Protein AF-A0AAF0QWZ8-F1 (afdb_monomer_lite)

Foldseek 3Di: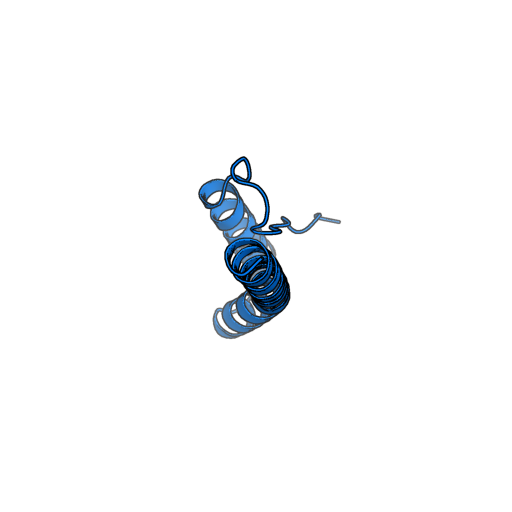
DDDQQADQVPDPPDDPVVNVVSNVVVCVVVVPDPVVSVVVVCVRVVNNVVVVVVVVVVVVVVVVD

Secondary structure (DSSP, 8-state):
-PPPP---S--TTS-HHHHHHHHHHHHHHTT--HHHHHHHHHHHHHHHHHHHHHHHHHHHHHTT-

Organism: Solanum verrucosum (NCBI:txid315347)

Sequence (65 aa):
MMNPPSFTGSNVTEDLENFVKELQKVFEIMHVADAERVELDAYQLKSVSRIWFDQWKIIGLRMRQ

pLDDT: mean 87.88, std 7.24, range [57.0, 97.06]

Structure (mmCIF, N/CA/C/O backbone):
data_AF-A0AAF0QWZ8-F1
#
_entry.id   AF-A0AAF0QWZ8-F1
#
loop_
_atom_site.group_PDB
_atom_site.id
_atom_site.type_symbol
_atom_site.label_atom_id
_atom_site.label_alt_id
_atom_site.label_comp_id
_atom_site.label_asym_id
_atom_site.label_entity_id
_atom_site.label_seq_id
_atom_site.pdbx_PDB_ins_code
_atom_site.Cartn_x
_atom_site.Cartn_y
_atom_site.Cartn_z
_atom_site.occupancy
_atom_site.B_iso_or_equiv
_atom_site.auth_seq_id
_atom_site.auth_comp_id
_atom_site.auth_asym_id
_atom_site.auth_atom_id
_atom_site.pdbx_PDB_model_num
ATOM 1 N N . MET A 1 1 ? -8.286 18.624 6.322 1.00 57.00 1 MET A N 1
ATOM 2 C CA . MET A 1 1 ? -8.478 17.351 5.594 1.00 57.00 1 MET A CA 1
ATOM 3 C C . MET A 1 1 ? -7.129 16.648 5.580 1.00 57.00 1 MET A C 1
ATOM 5 O O . MET A 1 1 ? -6.161 17.320 5.246 1.00 57.00 1 MET A O 1
ATOM 9 N N . MET A 1 2 ? -7.021 15.394 6.037 1.00 70.81 2 MET A N 1
ATOM 10 C CA . MET A 1 2 ? -5.762 14.639 5.915 1.00 70.81 2 MET A CA 1
ATOM 11 C C . MET A 1 2 ? -5.601 14.170 4.469 1.00 70.81 2 MET A C 1
ATOM 13 O O . MET A 1 2 ? -6.566 13.705 3.866 1.00 70.81 2 MET A O 1
ATOM 17 N N . ASN A 1 3 ? -4.395 14.305 3.924 1.00 76.44 3 ASN A N 1
ATOM 18 C CA . ASN A 1 3 ? -4.063 13.716 2.634 1.00 76.44 3 ASN A CA 1
ATOM 19 C C . ASN A 1 3 ? -3.736 12.240 2.873 1.00 76.44 3 ASN A C 1
ATOM 21 O O . ASN A 1 3 ? -2.844 11.966 3.679 1.00 76.44 3 ASN A O 1
ATOM 25 N N . PRO A 1 4 ? -4.432 11.296 2.223 1.00 78.38 4 PRO A N 1
ATOM 26 C CA . PRO A 1 4 ? -4.069 9.897 2.341 1.00 78.38 4 PRO A CA 1
ATOM 27 C C . PRO A 1 4 ? -2.660 9.684 1.764 1.00 78.38 4 PRO A C 1
ATOM 29 O O . PRO A 1 4 ? -2.324 10.297 0.742 1.00 78.38 4 PRO A O 1
ATOM 32 N N . PRO A 1 5 ? -1.833 8.834 2.395 1.00 86.38 5 PRO A N 1
ATOM 33 C CA . PRO A 1 5 ? -0.544 8.466 1.834 1.00 86.38 5 PRO A CA 1
ATOM 34 C C . PRO A 1 5 ? -0.753 7.790 0.471 1.00 86.38 5 PRO A C 1
ATOM 36 O O . PRO A 1 5 ? -1.718 7.048 0.269 1.00 86.38 5 PRO A O 1
ATOM 39 N N . SER A 1 6 ? 0.139 8.070 -0.479 1.00 84.88 6 SER A N 1
ATOM 40 C CA . SER A 1 6 ? 0.119 7.485 -1.818 1.00 84.88 6 SER A CA 1
ATOM 41 C C . SER A 1 6 ? 1.317 6.567 -2.025 1.00 84.88 6 SER A C 1
ATOM 43 O O . SER A 1 6 ? 2.416 6.829 -1.539 1.00 84.88 6 SER A O 1
ATOM 45 N N . PHE A 1 7 ? 1.089 5.489 -2.768 1.00 87.31 7 PHE A N 1
ATOM 46 C CA . PHE A 1 7 ? 2.121 4.547 -3.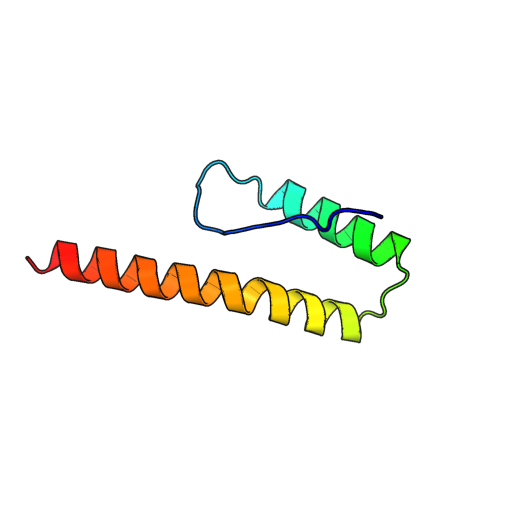169 1.00 87.31 7 PHE A CA 1
ATOM 47 C C . PHE A 1 7 ? 1.847 4.106 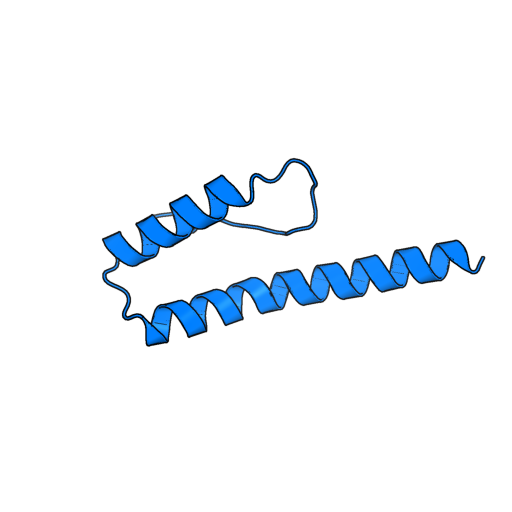-4.598 1.00 87.31 7 PHE A C 1
ATOM 49 O O . PHE A 1 7 ? 0.754 3.627 -4.907 1.00 87.31 7 PHE A O 1
ATOM 56 N N . THR A 1 8 ? 2.821 4.307 -5.480 1.00 85.94 8 THR A N 1
ATOM 57 C CA . THR A 1 8 ? 2.693 3.925 -6.891 1.00 85.94 8 THR A CA 1
ATOM 58 C C . THR A 1 8 ? 3.317 2.564 -7.175 1.00 85.94 8 THR A C 1
ATOM 60 O O . THR A 1 8 ? 2.952 1.921 -8.159 1.00 85.94 8 THR A O 1
ATOM 63 N N . GLY A 1 9 ? 4.262 2.133 -6.330 1.00 83.69 9 GLY A N 1
ATOM 64 C CA . GLY A 1 9 ? 5.047 0.914 -6.508 1.00 83.69 9 GLY A CA 1
ATOM 65 C C . GLY A 1 9 ? 5.948 0.955 -7.741 1.00 83.69 9 GLY A C 1
ATOM 66 O O . GLY A 1 9 ? 6.445 -0.084 -8.166 1.00 83.69 9 GLY A O 1
ATOM 67 N N . SER A 1 10 ? 6.123 2.125 -8.353 1.00 81.94 10 SER A N 1
ATOM 68 C CA . SER A 1 10 ? 6.799 2.282 -9.643 1.00 81.94 10 SER A CA 1
ATOM 69 C C . SER A 1 10 ? 8.214 2.840 -9.511 1.00 81.94 10 SER A C 1
ATOM 71 O O . SER A 1 10 ? 8.971 2.818 -10.484 1.00 81.94 10 SER A O 1
ATOM 73 N N . ASN A 1 11 ? 8.581 3.323 -8.321 1.00 82.75 11 ASN A N 1
ATOM 74 C CA . ASN A 1 11 ? 9.860 3.959 -8.056 1.00 82.75 11 ASN A CA 1
ATOM 75 C C . ASN A 1 11 ? 10.578 3.278 -6.881 1.00 82.75 11 ASN A C 1
ATOM 77 O O . ASN A 1 11 ? 10.037 3.143 -5.790 1.00 82.75 11 ASN A O 1
ATOM 81 N N . VAL A 1 12 ? 11.841 2.909 -7.097 1.00 83.00 12 VAL A N 1
ATOM 82 C CA . VAL A 1 12 ? 12.706 2.271 -6.091 1.00 83.00 12 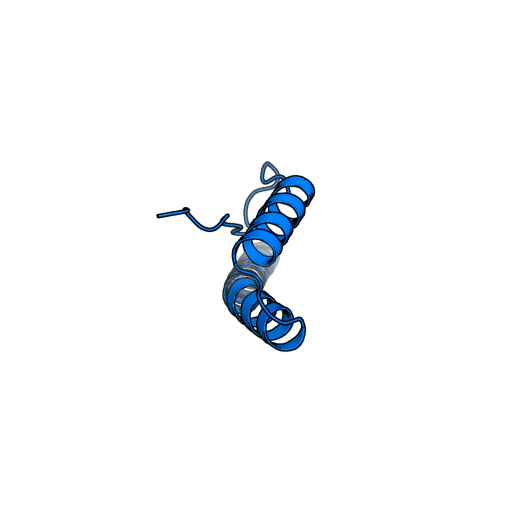VAL A CA 1
ATOM 83 C C . VAL A 1 12 ? 13.040 3.172 -4.902 1.00 83.00 12 VAL A C 1
ATOM 85 O O . VAL A 1 12 ? 13.507 2.676 -3.883 1.00 83.00 12 VAL A O 1
ATOM 88 N N . THR A 1 13 ? 12.833 4.486 -5.024 1.00 90.81 13 THR A N 1
ATOM 89 C CA . THR A 1 13 ? 13.037 5.434 -3.922 1.00 90.81 13 THR A CA 1
ATOM 90 C C . THR A 1 13 ? 11.795 5.609 -3.048 1.00 90.81 13 THR A C 1
ATOM 92 O O . THR A 1 13 ? 11.861 6.364 -2.081 1.00 90.81 13 THR A O 1
ATOM 95 N N . GLU A 1 14 ? 10.653 5.002 -3.398 1.00 90.50 14 GLU A N 1
ATOM 96 C CA . GLU A 1 14 ? 9.478 5.000 -2.522 1.00 90.50 14 GLU A CA 1
ATOM 97 C C . GLU A 1 14 ? 9.771 4.159 -1.275 1.00 90.50 14 GLU A C 1
ATOM 99 O O . GLU A 1 14 ? 10.171 2.998 -1.365 1.00 90.50 14 GLU A O 1
ATOM 104 N N . ASP A 1 15 ? 9.547 4.745 -0.101 1.00 92.19 15 ASP A N 1
ATOM 105 C CA . ASP A 1 15 ? 9.700 4.052 1.173 1.00 92.19 15 ASP A CA 1
ATOM 106 C C . ASP A 1 15 ? 8.409 3.293 1.507 1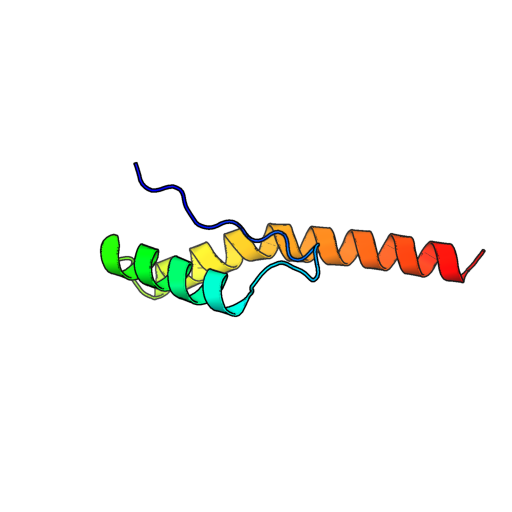.00 92.19 15 ASP A C 1
ATOM 108 O O . ASP A 1 15 ? 7.437 3.855 2.023 1.00 92.19 15 ASP A O 1
ATOM 112 N N . LEU A 1 16 ? 8.406 1.999 1.181 1.00 88.81 16 LEU A N 1
ATOM 113 C CA . LEU A 1 16 ? 7.282 1.103 1.446 1.00 88.81 16 LEU A CA 1
ATOM 114 C C . LEU A 1 16 ? 6.981 0.987 2.947 1.00 88.81 16 LEU A C 1
ATOM 116 O O . LEU A 1 16 ? 5.816 0.905 3.335 1.00 88.81 16 LEU A O 1
ATOM 120 N N . GLU A 1 17 ? 8.008 0.989 3.796 1.00 91.88 17 GLU A N 1
ATOM 121 C CA . GLU A 1 17 ? 7.824 0.835 5.237 1.00 91.88 17 GLU A CA 1
ATOM 122 C C . GLU A 1 17 ? 7.161 2.082 5.830 1.00 91.88 17 GLU A C 1
ATOM 124 O O . GLU A 1 17 ? 6.217 1.978 6.618 1.00 91.88 17 GLU A O 1
ATOM 129 N N . ASN A 1 18 ? 7.604 3.268 5.409 1.00 92.31 18 ASN A N 1
ATOM 130 C CA . ASN A 1 18 ? 6.975 4.521 5.807 1.00 92.31 18 ASN A CA 1
ATOM 131 C C . ASN A 1 18 ? 5.536 4.631 5.282 1.00 92.31 18 ASN A C 1
ATOM 133 O O . ASN A 1 18 ? 4.653 5.052 6.027 1.00 92.31 18 ASN A O 1
ATOM 137 N N . PHE A 1 19 ? 5.270 4.206 4.042 1.00 90.94 19 PHE A N 1
ATOM 138 C CA . PHE A 1 19 ? 3.909 4.173 3.499 1.00 90.94 19 PHE A CA 1
ATOM 139 C C . PHE A 1 19 ? 2.963 3.332 4.370 1.00 90.94 19 PHE A C 1
ATOM 141 O O . PHE A 1 19 ? 1.900 3.818 4.758 1.00 90.94 19 PHE A O 1
ATOM 148 N N . VAL A 1 20 ? 3.365 2.108 4.736 1.00 91.25 20 VAL A N 1
ATOM 149 C CA . VAL A 1 20 ? 2.555 1.218 5.588 1.00 91.25 20 VAL A CA 1
ATOM 150 C C . VAL A 1 20 ? 2.303 1.841 6.963 1.00 91.25 20 VAL A C 1
ATOM 152 O O . VAL A 1 20 ? 1.170 1.820 7.444 1.00 91.25 20 VAL A O 1
ATOM 155 N N . LYS A 1 21 ? 3.325 2.445 7.584 1.00 94.44 21 LYS A N 1
ATOM 156 C CA . LYS A 1 21 ? 3.186 3.115 8.889 1.00 94.44 21 LYS A CA 1
ATOM 157 C C . LYS A 1 21 ? 2.201 4.283 8.841 1.00 94.44 21 LYS A C 1
ATOM 159 O O . LYS A 1 21 ? 1.372 4.421 9.738 1.00 94.44 21 LYS A O 1
ATOM 164 N N . GLU A 1 22 ? 2.274 5.125 7.814 1.00 93.12 22 GLU A N 1
ATOM 165 C CA . GLU A 1 22 ? 1.353 6.258 7.667 1.00 93.12 22 GLU A CA 1
ATOM 166 C C . GLU A 1 22 ? -0.076 5.797 7.351 1.00 93.12 22 GLU A C 1
ATOM 168 O O . GLU A 1 22 ? -1.033 6.357 7.886 1.00 93.12 22 GLU A O 1
ATOM 173 N N . LEU A 1 23 ? -0.240 4.738 6.552 1.00 91.25 23 LEU A N 1
ATOM 174 C CA . LEU A 1 23 ? -1.553 4.159 6.263 1.00 91.25 23 LEU A CA 1
ATOM 175 C C . LEU A 1 23 ? -2.211 3.591 7.533 1.00 91.25 23 LEU A C 1
ATOM 177 O O . LEU A 1 23 ? -3.382 3.864 7.801 1.00 91.25 23 LEU A O 1
ATOM 181 N N . GLN A 1 24 ? -1.438 2.890 8.370 1.00 92.31 24 GLN A N 1
ATOM 182 C CA . GLN A 1 24 ? -1.898 2.399 9.673 1.00 92.31 24 GLN A CA 1
ATOM 183 C C . GLN A 1 24 ? -2.353 3.539 10.592 1.00 92.31 24 GLN A C 1
ATOM 185 O O . GLN A 1 24 ? -3.450 3.468 11.146 1.00 92.31 24 GLN A O 1
ATOM 190 N N . LYS A 1 25 ? -1.577 4.628 10.695 1.00 93.62 25 LYS A N 1
ATOM 191 C CA . LYS A 1 25 ? -1.970 5.813 11.480 1.00 93.62 25 LYS A CA 1
ATOM 192 C C . LYS A 1 25 ? -3.285 6.414 10.994 1.00 93.62 25 LYS A C 1
ATOM 194 O O . LYS A 1 25 ? -4.118 6.799 11.809 1.00 93.62 25 LYS A O 1
ATOM 199 N N . VAL A 1 26 ? -3.491 6.495 9.678 1.00 91.44 26 VAL A N 1
ATOM 200 C CA . VAL A 1 26 ? -4.749 6.990 9.103 1.00 91.44 26 VAL A CA 1
ATOM 201 C C . VAL A 1 26 ? -5.925 6.107 9.530 1.00 91.44 26 VAL A C 1
ATOM 203 O O . VAL A 1 26 ? -6.950 6.633 9.967 1.00 91.44 26 VAL A O 1
ATOM 206 N N . PHE A 1 27 ? -5.778 4.782 9.481 1.00 93.12 27 PHE A N 1
ATOM 207 C CA . PHE A 1 27 ? -6.824 3.865 9.939 1.00 93.12 27 PHE A CA 1
ATOM 208 C C . PHE A 1 27 ? -7.101 3.945 11.441 1.00 93.12 27 PHE A C 1
ATOM 210 O O . PHE A 1 27 ? -8.250 3.779 11.858 1.00 93.12 27 PHE A O 1
ATOM 217 N N . GLU A 1 28 ? -6.077 4.188 12.257 1.00 94.00 28 GLU A N 1
ATOM 218 C CA . GLU A 1 28 ? -6.224 4.400 13.698 1.00 94.00 28 GLU A CA 1
ATOM 219 C C . GLU A 1 28 ? -6.959 5.708 14.002 1.00 94.00 28 GLU A C 1
ATOM 221 O O . GLU A 1 28 ? -7.934 5.695 14.751 1.00 94.00 28 GLU A O 1
ATOM 226 N N . ILE A 1 29 ? -6.550 6.816 13.375 1.00 93.38 29 ILE A N 1
ATOM 227 C CA . ILE A 1 29 ? -7.156 8.145 13.557 1.00 93.38 29 ILE A CA 1
ATOM 228 C C . ILE A 1 29 ? -8.620 8.159 13.105 1.00 93.38 29 ILE A C 1
ATOM 230 O O . ILE A 1 29 ? -9.453 8.815 13.727 1.00 93.38 29 ILE A O 1
ATOM 234 N N . MET A 1 30 ? -8.943 7.449 12.022 1.00 92.38 30 MET A N 1
ATOM 235 C CA . MET A 1 30 ? -10.309 7.367 11.496 1.00 92.38 30 MET A CA 1
ATOM 236 C C . MET A 1 30 ? -11.159 6.271 12.156 1.00 92.38 30 MET A C 1
ATOM 238 O O . MET A 1 30 ? -12.334 6.158 11.823 1.00 92.38 30 MET A O 1
ATOM 242 N N . HIS A 1 31 ? -10.598 5.474 13.074 1.00 95.31 31 HIS A N 1
ATOM 243 C CA . HIS A 1 31 ? -11.277 4.336 13.708 1.00 95.31 31 HIS A CA 1
ATOM 244 C C . HIS A 1 31 ? -11.907 3.346 12.708 1.00 95.31 31 HIS A C 1
ATOM 246 O O . HIS A 1 31 ? -12.984 2.806 12.952 1.00 95.31 31 HIS A O 1
ATOM 252 N N . VAL A 1 32 ? -11.226 3.100 11.584 1.00 94.62 32 VAL A N 1
ATOM 253 C CA . VAL A 1 32 ? -11.695 2.186 10.527 1.00 94.62 32 VAL A CA 1
ATOM 254 C C . VAL A 1 32 ? -11.721 0.754 11.054 1.00 94.62 32 VAL A C 1
ATOM 256 O O . VAL A 1 32 ? -10.723 0.308 11.632 1.00 94.62 32 VAL A O 1
ATOM 259 N N . ALA A 1 33 ? -12.819 0.029 10.833 1.00 97.06 33 ALA A N 1
ATOM 260 C CA . ALA A 1 33 ? -12.940 -1.363 11.255 1.00 97.06 33 ALA A CA 1
ATOM 261 C C . ALA A 1 33 ? -12.030 -2.279 10.424 1.00 97.06 33 ALA A C 1
ATOM 263 O O . ALA A 1 33 ? -11.787 -2.026 9.247 1.00 97.06 33 ALA A O 1
ATOM 264 N N . ASP A 1 34 ? -11.565 -3.391 10.998 1.00 95.56 34 ASP A N 1
ATOM 265 C CA . ASP A 1 34 ? -10.598 -4.272 10.324 1.00 95.56 34 ASP A CA 1
ATOM 266 C C . ASP A 1 34 ? -11.084 -4.786 8.958 1.00 95.56 34 ASP A C 1
ATOM 268 O O . ASP A 1 34 ? -10.304 -4.853 8.011 1.00 95.56 34 ASP A O 1
ATOM 272 N N . ALA A 1 35 ? -12.380 -5.085 8.819 1.00 96.38 35 ALA A N 1
ATOM 273 C CA . ALA A 1 35 ? -12.958 -5.502 7.539 1.00 96.38 35 ALA A CA 1
ATOM 274 C C . ALA A 1 35 ? -12.887 -4.394 6.469 1.00 96.38 35 ALA A C 1
ATOM 276 O O . ALA A 1 35 ? -12.584 -4.670 5.311 1.00 96.38 35 ALA A O 1
ATOM 277 N N . GLU A 1 36 ? -13.116 -3.140 6.864 1.00 95.62 36 GLU A N 1
ATOM 278 C CA . GLU A 1 36 ? -13.046 -1.978 5.973 1.00 95.62 36 GLU A CA 1
ATOM 279 C C . GLU A 1 36 ? -11.593 -1.650 5.604 1.00 95.62 36 GLU A C 1
ATOM 281 O O . GLU A 1 36 ? -11.319 -1.282 4.464 1.00 95.62 36 GLU A O 1
ATOM 286 N N . ARG A 1 37 ? -10.639 -1.842 6.531 1.00 94.25 37 ARG A N 1
ATOM 287 C CA . ARG A 1 37 ? -9.197 -1.702 6.248 1.00 94.25 37 ARG A CA 1
ATOM 288 C C . ARG A 1 37 ? -8.770 -2.637 5.118 1.00 94.25 37 ARG A C 1
ATOM 290 O O . ARG A 1 37 ? -8.143 -2.189 4.166 1.00 94.25 37 ARG A O 1
ATOM 297 N N . VAL A 1 38 ? -9.183 -3.907 5.177 1.00 93.62 38 VAL A N 1
ATOM 298 C CA . VAL A 1 38 ? -8.890 -4.902 4.129 1.00 93.62 38 VAL A CA 1
ATOM 299 C C . VAL A 1 38 ? -9.466 -4.481 2.773 1.00 93.62 38 VAL A C 1
ATOM 301 O O . VAL A 1 38 ? -8.798 -4.626 1.748 1.00 93.62 38 VAL A O 1
ATOM 304 N N . GLU A 1 39 ? -10.691 -3.951 2.746 1.00 94.81 39 GLU A N 1
ATOM 305 C CA . GLU A 1 39 ? -11.310 -3.468 1.507 1.00 94.81 39 GLU A CA 1
ATOM 306 C C . GLU A 1 39 ? -10.568 -2.251 0.929 1.00 94.81 39 GLU A C 1
ATOM 308 O O . GLU A 1 39 ? -10.305 -2.200 -0.277 1.00 94.81 39 GLU A O 1
ATOM 313 N N . LEU A 1 40 ? -10.170 -1.300 1.780 1.00 91.31 40 LEU A N 1
ATOM 314 C CA . LEU A 1 40 ? -9.409 -0.113 1.383 1.00 91.31 40 LEU A CA 1
ATOM 315 C C . LEU A 1 40 ? -8.009 -0.467 0.866 1.00 91.31 40 LEU A C 1
ATOM 317 O O . LEU A 1 40 ? -7.603 0.046 -0.181 1.00 91.31 40 LEU A O 1
ATOM 321 N N . ASP A 1 41 ? -7.312 -1.387 1.534 1.00 89.88 41 ASP A N 1
ATOM 322 C CA . ASP A 1 41 ? -6.011 -1.897 1.095 1.00 89.88 41 ASP A CA 1
ATOM 323 C C . ASP A 1 41 ? -6.129 -2.568 -0.281 1.00 89.88 41 ASP A C 1
ATOM 325 O O . ASP A 1 41 ? -5.360 -2.272 -1.202 1.00 89.88 41 ASP A O 1
ATOM 329 N N . ALA A 1 42 ? -7.139 -3.427 -0.464 1.00 91.25 42 ALA A N 1
ATOM 330 C CA . ALA A 1 42 ? -7.405 -4.085 -1.741 1.00 91.25 42 ALA A CA 1
ATOM 331 C C . ALA A 1 42 ? -7.717 -3.070 -2.852 1.00 91.25 42 ALA A C 1
ATOM 333 O O . ALA A 1 42 ? -7.231 -3.209 -3.981 1.00 91.25 42 ALA A O 1
ATOM 334 N N . TYR A 1 43 ? -8.493 -2.027 -2.543 1.00 88.44 43 TYR A N 1
ATOM 335 C CA . TYR A 1 43 ? -8.808 -0.960 -3.487 1.00 88.44 43 TYR A CA 1
ATOM 336 C C . TYR A 1 43 ? -7.558 -0.174 -3.908 1.00 88.44 43 TYR A C 1
ATOM 338 O O . TYR A 1 43 ? -7.348 0.038 -5.107 1.00 88.44 43 TYR A O 1
ATOM 346 N N . GLN A 1 44 ? -6.693 0.210 -2.962 1.00 84.69 44 GLN A N 1
ATOM 347 C CA . GLN A 1 44 ? -5.438 0.905 -3.271 1.00 84.69 44 GLN A CA 1
ATOM 348 C C . GLN A 1 44 ? -4.494 0.025 -4.108 1.00 84.69 44 GLN A C 1
ATOM 350 O O . GLN A 1 44 ? -4.029 0.445 -5.175 1.00 84.69 44 GLN A O 1
ATOM 355 N N . LEU A 1 45 ? -4.270 -1.224 -3.690 1.00 87.44 45 LEU A N 1
ATOM 356 C CA . LEU A 1 45 ? -3.341 -2.157 -4.343 1.00 87.44 45 LEU A CA 1
ATOM 357 C C . LEU A 1 45 ? -3.820 -2.637 -5.721 1.00 87.44 45 LEU A C 1
ATOM 359 O O . LEU A 1 45 ? -3.005 -3.010 -6.572 1.00 87.44 45 LEU A O 1
ATOM 363 N N . LYS A 1 46 ? -5.126 -2.573 -6.008 1.00 89.25 46 LYS A N 1
ATOM 364 C CA . LYS A 1 46 ? -5.663 -2.840 -7.352 1.00 89.25 46 LYS A CA 1
ATOM 365 C C . LYS A 1 46 ? -5.042 -1.928 -8.414 1.00 89.25 46 LYS A C 1
ATOM 367 O O . LYS A 1 46 ? -4.796 -2.367 -9.536 1.00 89.25 46 LYS A O 1
ATOM 372 N N . SER A 1 47 ? -4.783 -0.665 -8.083 1.00 84.12 47 SER A N 1
ATOM 373 C CA . SER A 1 47 ? -4.159 0.270 -9.027 1.00 84.12 47 SER A CA 1
ATOM 374 C C . SER A 1 47 ? -2.674 -0.047 -9.249 1.00 84.12 47 SER A C 1
ATOM 376 O O . SER A 1 47 ? -2.223 -0.119 -10.393 1.00 84.12 47 SER A O 1
ATOM 378 N N . VAL A 1 48 ? -1.947 -0.348 -8.171 1.00 87.75 48 VAL A N 1
ATOM 379 C CA . VAL A 1 48 ? -0.516 -0.695 -8.184 1.00 87.75 48 VAL A CA 1
ATOM 380 C C . VAL A 1 48 ? -0.262 -1.987 -8.961 1.00 87.75 48 VAL A C 1
ATOM 382 O O . VAL A 1 48 ? 0.607 -2.038 -9.829 1.00 87.75 48 VAL A O 1
ATOM 385 N N . SER A 1 49 ? -1.076 -3.020 -8.728 1.00 88.12 49 SER A N 1
ATOM 386 C CA . SER A 1 49 ? -0.962 -4.304 -9.436 1.00 88.12 49 SER A CA 1
ATOM 387 C C . SER A 1 49 ? -1.133 -4.165 -10.951 1.00 88.12 49 SER A C 1
ATOM 389 O O . SER A 1 49 ? -0.441 -4.843 -11.714 1.00 88.12 49 SER A O 1
ATOM 391 N N . ARG A 1 50 ? -1.996 -3.248 -11.409 1.00 87.81 50 ARG A N 1
ATOM 392 C CA . ARG A 1 50 ? -2.138 -2.941 -12.837 1.00 87.81 50 ARG A CA 1
ATOM 393 C C . ARG A 1 50 ? -0.877 -2.288 -13.406 1.00 87.81 50 ARG A C 1
ATOM 395 O O . ARG A 1 50 ? -0.413 -2.711 -14.461 1.00 87.81 50 ARG A O 1
ATOM 402 N N . ILE A 1 51 ? -0.302 -1.318 -12.692 1.00 87.38 51 ILE A N 1
ATOM 403 C CA . ILE A 1 51 ? 0.951 -0.655 -13.090 1.00 87.38 51 ILE A CA 1
ATOM 404 C C . ILE A 1 51 ? 2.077 -1.686 -13.224 1.00 87.38 51 ILE A C 1
ATOM 406 O O . ILE A 1 51 ? 2.771 -1.708 -14.241 1.00 87.38 51 ILE A O 1
ATOM 410 N N . TRP A 1 52 ? 2.222 -2.584 -12.248 1.00 87.69 52 TRP A N 1
ATOM 411 C CA . TRP A 1 52 ? 3.227 -3.649 -12.290 1.00 87.69 52 TRP A CA 1
ATOM 412 C C . TRP A 1 52 ? 3.037 -4.596 -13.471 1.00 87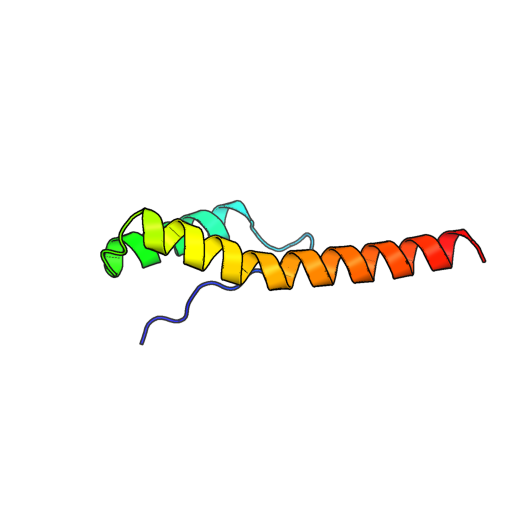.69 52 TRP A C 1
ATOM 414 O O . TRP A 1 52 ? 4.006 -4.949 -14.145 1.00 87.69 52 TRP A O 1
ATOM 424 N N . PHE A 1 53 ? 1.795 -4.987 -13.761 1.00 89.00 53 PHE A N 1
ATOM 425 C CA . PHE A 1 53 ? 1.501 -5.841 -14.906 1.00 89.00 53 PHE A CA 1
ATOM 426 C C . PHE A 1 53 ? 1.869 -5.168 -16.235 1.00 89.00 53 PHE A C 1
ATOM 428 O O . PHE A 1 53 ? 2.513 -5.791 -17.086 1.00 89.00 53 PHE A O 1
ATOM 435 N N . ASP A 1 54 ? 1.513 -3.895 -16.402 1.00 89.94 54 ASP A N 1
ATOM 436 C CA . ASP A 1 54 ? 1.812 -3.131 -17.613 1.00 89.94 54 ASP A CA 1
ATOM 437 C C . ASP A 1 54 ? 3.331 -2.939 -17.788 1.00 89.94 54 ASP A C 1
ATOM 439 O O . ASP A 1 54 ? 3.871 -3.176 -18.873 1.00 89.94 54 ASP A O 1
ATOM 443 N N . GLN A 1 55 ? 4.055 -2.613 -16.711 1.00 86.81 55 GLN A N 1
ATOM 444 C CA . GLN A 1 55 ? 5.520 -2.520 -16.718 1.00 86.81 55 GLN A CA 1
ATOM 445 C C . GLN A 1 55 ? 6.180 -3.854 -17.088 1.00 86.81 55 GLN A C 1
ATOM 447 O O . GLN A 1 55 ? 7.058 -3.891 -17.955 1.00 86.81 55 GLN A O 1
ATOM 452 N N . TRP A 1 56 ? 5.727 -4.961 -16.495 1.00 88.56 56 TRP A N 1
ATOM 453 C CA . TRP A 1 56 ? 6.219 -6.299 -16.820 1.00 88.56 56 TRP A CA 1
ATOM 454 C C . TRP A 1 56 ? 6.025 -6.637 -18.303 1.00 88.56 56 TRP A C 1
ATOM 456 O O . TRP A 1 56 ? 6.934 -7.165 -18.951 1.00 88.56 56 TRP A O 1
ATOM 466 N N . LYS A 1 57 ? 4.864 -6.298 -18.882 1.00 91.56 57 LYS A N 1
ATOM 467 C CA . LYS A 1 57 ? 4.593 -6.499 -20.315 1.00 91.56 57 LYS A CA 1
ATOM 468 C C . LYS A 1 57 ? 5.548 -5.698 -21.194 1.00 91.56 57 LYS A C 1
ATOM 470 O O . LYS A 1 57 ? 6.068 -6.254 -22.160 1.00 91.56 57 LYS A O 1
ATOM 475 N N . ILE A 1 58 ? 5.805 -4.435 -20.857 1.00 88.75 58 ILE A N 1
ATOM 476 C CA . ILE A 1 58 ? 6.739 -3.572 -21.594 1.00 88.75 58 ILE A CA 1
ATOM 477 C C . ILE A 1 58 ? 8.158 -4.147 -21.546 1.00 88.75 58 ILE A C 1
ATOM 479 O O . ILE A 1 58 ? 8.804 -4.272 -22.586 1.00 88.75 58 ILE A O 1
ATOM 483 N N . ILE A 1 59 ? 8.637 -4.533 -20.361 1.00 86.88 59 ILE A N 1
ATOM 484 C CA . ILE A 1 59 ? 9.973 -5.120 -20.186 1.00 86.88 59 ILE A CA 1
ATOM 485 C C . ILE A 1 59 ? 10.080 -6.430 -20.976 1.00 86.88 59 ILE A C 1
ATOM 487 O O . ILE A 1 59 ? 11.016 -6.615 -21.751 1.00 86.88 59 ILE A O 1
ATOM 491 N N . GLY A 1 60 ? 9.079 -7.306 -20.869 1.00 85.00 60 GLY A N 1
ATOM 492 C CA . GLY A 1 60 ? 9.029 -8.557 -21.624 1.00 85.00 60 GLY A CA 1
ATOM 493 C C . GLY A 1 60 ? 8.977 -8.368 -23.145 1.00 85.00 60 GLY A C 1
ATOM 494 O O . GLY A 1 60 ? 9.493 -9.207 -23.877 1.00 85.00 60 GLY A O 1
ATOM 495 N N . LEU A 1 61 ? 8.378 -7.280 -23.640 1.00 83.75 61 LEU A N 1
ATOM 496 C CA . LEU A 1 61 ? 8.393 -6.937 -25.066 1.00 83.75 61 LEU A CA 1
ATOM 497 C C . LEU A 1 61 ? 9.759 -6.423 -25.522 1.00 83.75 61 LEU A C 1
ATOM 499 O O . LEU A 1 61 ? 10.172 -6.768 -26.624 1.00 83.75 61 LEU A O 1
ATOM 503 N N . ARG A 1 62 ? 10.458 -5.641 -24.690 1.00 82.69 62 ARG A N 1
ATOM 504 C CA . ARG A 1 62 ? 11.815 -5.149 -24.984 1.00 82.69 62 ARG A CA 1
ATOM 505 C C . ARG A 1 62 ? 12.854 -6.265 -25.022 1.00 82.69 62 ARG A C 1
ATOM 507 O O . ARG A 1 62 ? 13.777 -6.179 -25.807 1.00 82.69 62 ARG A O 1
ATOM 514 N N . MET A 1 63 ? 12.699 -7.308 -24.208 1.00 80.81 63 MET A N 1
ATOM 515 C CA . MET A 1 63 ? 13.625 -8.452 -24.204 1.00 80.81 63 MET A CA 1
ATOM 516 C C . MET A 1 63 ? 13.431 -9.415 -25.389 1.00 80.81 63 MET A C 1
ATOM 518 O O . MET A 1 63 ? 14.232 -10.327 -25.564 1.00 80.81 63 MET A O 1
ATOM 522 N N . ARG A 1 64 ? 12.352 -9.263 -26.169 1.00 78.75 64 ARG A N 1
ATOM 523 C CA . ARG A 1 64 ? 12.041 -10.109 -27.337 1.00 78.75 64 ARG A CA 1
ATOM 524 C C . ARG A 1 64 ? 12.340 -9.446 -28.687 1.00 78.75 64 ARG A C 1
ATOM 526 O O . ARG A 1 64 ? 12.064 -10.067 -29.711 1.00 78.75 64 ARG A O 1
ATOM 533 N N . GLN A 1 65 ? 12.829 -8.209 -28.684 1.00 61.28 65 GLN A N 1
ATOM 534 C CA . GLN A 1 65 ? 13.228 -7.431 -29.864 1.00 61.28 65 GLN A CA 1
ATOM 535 C C . GLN A 1 65 ? 14.740 -7.238 -29.835 1.00 61.28 65 GLN A C 1
ATOM 537 O O . GLN A 1 65 ? 15.334 -7.219 -30.931 1.00 61.28 65 GLN A O 1
#

Radius of gyration: 15.1 Å; chains: 1; bounding box: 27×28×44 Å